Protein AF-A0A498KHI5-F1 (afdb_monomer)

Secondary structure (DSSP, 8-state):
---HHHHHHHHHHHHHHHHHHHHTTTTTS-----HHHHHHHHHHHHHH--HHHHHHHHHHTT-S-HHHHHHHHHHHHHHHHTT--

Organism: Malus domestica (NCBI:txid3750)

Nearest PDB structures (foldseek):
  3le2-assembly1_A  TM=8.724E-01  e=9.293E-04  Arabidopsis thaliana
  7z3q-assembly3_E  TM=3.633E-01  e=6.631E+00  Homo sapiens

Structure (mmCIF, N/CA/C/O backbone):
data_AF-A0A498KHI5-F1
#
_entry.id   AF-A0A498KHI5-F1
#
loop_
_atom_site.group_PDB
_atom_site.id
_atom_site.type_symbol
_atom_site.label_atom_id
_atom_site.label_alt_id
_atom_site.label_comp_id
_atom_site.label_asym_id
_atom_site.label_entity_id
_atom_site.label_seq_id
_atom_site.pdbx_PDB_ins_code
_atom_site.Cartn_x
_atom_site.Cartn_y
_atom_site.Cartn_z
_atom_site.occupancy
_atom_site.B_iso_or_equiv
_atom_site.auth_seq_id
_atom_site.auth_comp_id
_atom_site.auth_asym_id
_atom_site.auth_atom_id
_atom_site.pdbx_PDB_model_num
ATOM 1 N N . MET A 1 1 ? 6.994 -16.979 -5.329 1.00 65.56 1 MET A N 1
ATOM 2 C CA . MET A 1 1 ? 7.249 -15.631 -4.778 1.00 65.56 1 MET A CA 1
ATOM 3 C C . MET A 1 1 ? 7.287 -15.737 -3.263 1.00 65.56 1 MET A C 1
ATOM 5 O O . MET A 1 1 ? 6.368 -16.327 -2.707 1.00 65.56 1 MET A O 1
ATOM 9 N N . ASP A 1 2 ? 8.327 -15.220 -2.601 1.00 85.44 2 ASP A N 1
ATOM 10 C CA . ASP A 1 2 ? 8.257 -15.008 -1.149 1.00 85.44 2 ASP A CA 1
ATOM 11 C C . ASP A 1 2 ? 7.234 -13.896 -0.876 1.00 85.44 2 ASP A C 1
ATOM 13 O O . ASP A 1 2 ? 7.364 -12.784 -1.387 1.00 85.44 2 ASP A O 1
ATOM 17 N N . LEU A 1 3 ? 6.173 -14.224 -0.137 1.00 85.31 3 LEU A N 1
ATOM 18 C CA . LEU A 1 3 ? 5.045 -13.318 0.088 1.00 85.31 3 LEU A CA 1
ATOM 19 C C . LEU A 1 3 ? 5.174 -12.496 1.373 1.00 85.31 3 LEU A C 1
ATOM 21 O O . LEU A 1 3 ? 4.375 -11.583 1.568 1.00 85.31 3 LEU A O 1
ATOM 25 N N . LYS A 1 4 ? 6.150 -12.771 2.250 1.00 89.38 4 LYS A N 1
ATOM 26 C CA . LYS A 1 4 ? 6.194 -12.155 3.588 1.00 89.38 4 LYS A CA 1
ATOM 27 C C . LYS A 1 4 ? 6.315 -10.639 3.501 1.00 89.38 4 LYS A C 1
ATOM 29 O O . LYS A 1 4 ? 5.522 -9.912 4.094 1.00 89.38 4 LYS A O 1
ATOM 34 N N . LYS A 1 5 ? 7.286 -10.158 2.724 1.00 90.31 5 LYS A N 1
ATOM 35 C CA . LYS A 1 5 ? 7.534 -8.721 2.552 1.00 90.31 5 LYS A CA 1
ATOM 36 C C . LYS A 1 5 ? 6.406 -8.011 1.780 1.00 90.31 5 LYS A C 1
ATOM 38 O O . LYS A 1 5 ? 5.920 -7.000 2.283 1.00 90.31 5 LYS A O 1
ATOM 43 N N . PRO A 1 6 ? 5.924 -8.531 0.636 1.00 89.31 6 PRO A N 1
ATOM 44 C CA . PRO A 1 6 ? 4.762 -7.978 -0.065 1.00 89.31 6 PRO A CA 1
ATOM 45 C C . PRO A 1 6 ? 3.493 -7.891 0.799 1.00 89.31 6 PRO A C 1
ATOM 47 O O . PRO A 1 6 ? 2.815 -6.866 0.779 1.00 89.31 6 PRO A O 1
ATOM 50 N N . ILE A 1 7 ? 3.198 -8.917 1.607 1.00 89.94 7 ILE A N 1
ATOM 51 C CA . ILE A 1 7 ? 2.059 -8.907 2.541 1.00 89.94 7 ILE A CA 1
ATOM 52 C C . ILE A 1 7 ? 2.276 -7.881 3.658 1.00 89.94 7 ILE A C 1
ATOM 54 O O . ILE A 1 7 ? 1.358 -7.142 3.996 1.00 89.94 7 ILE A O 1
ATOM 58 N N . SER A 1 8 ? 3.487 -7.785 4.211 1.00 92.69 8 SER A N 1
ATOM 59 C CA . SER A 1 8 ? 3.799 -6.762 5.216 1.00 92.69 8 SER A CA 1
ATOM 60 C C . SER A 1 8 ? 3.607 -5.344 4.668 1.00 92.69 8 SER A C 1
ATOM 62 O O . SER A 1 8 ? 3.070 -4.486 5.364 1.00 92.69 8 SER A O 1
ATOM 64 N N . ASN A 1 9 ? 4.020 -5.097 3.423 1.00 92.75 9 ASN A N 1
ATOM 65 C CA . ASN A 1 9 ? 3.836 -3.811 2.753 1.00 92.75 9 ASN A CA 1
ATOM 66 C C . ASN A 1 9 ? 2.352 -3.505 2.506 1.00 92.75 9 ASN A C 1
ATOM 68 O O . ASN A 1 9 ? 1.915 -2.388 2.775 1.00 92.75 9 ASN A O 1
ATOM 72 N N . LEU A 1 10 ? 1.579 -4.499 2.058 1.00 90.50 10 LEU A N 1
ATOM 73 C CA . LEU A 1 10 ? 0.122 -4.418 1.919 1.00 90.50 10 LEU A CA 1
ATOM 74 C C . LEU A 1 10 ? -0.545 -4.006 3.233 1.00 90.50 10 LEU A C 1
ATOM 76 O O . LEU A 1 10 ? -1.337 -3.068 3.250 1.00 90.50 10 LEU A O 1
ATOM 80 N N . THR A 1 11 ? -0.195 -4.662 4.340 1.00 92.31 11 THR A N 1
ATOM 81 C CA . THR A 1 11 ? -0.778 -4.365 5.655 1.00 92.31 11 THR A CA 1
ATOM 82 C C . THR A 1 11 ? -0.421 -2.958 6.128 1.00 92.31 11 THR A C 1
ATOM 84 O O . THR A 1 11 ? -1.283 -2.250 6.640 1.00 92.31 11 THR A O 1
ATOM 87 N N . ASP A 1 12 ? 0.818 -2.511 5.924 1.00 94.56 12 ASP A N 1
ATOM 88 C CA . ASP A 1 12 ? 1.227 -1.146 6.270 1.00 94.56 12 ASP A CA 1
ATOM 89 C C . ASP A 1 12 ? 0.438 -0.089 5.483 1.00 94.56 12 ASP A C 1
ATOM 91 O O . ASP A 1 12 ? -0.110 0.846 6.069 1.00 94.56 12 ASP A O 1
ATOM 95 N N . VAL A 1 13 ? 0.318 -0.263 4.164 1.00 93.50 13 VAL A N 1
ATOM 96 C CA . VAL A 1 13 ? -0.462 0.640 3.305 1.00 93.50 13 VAL A CA 1
ATOM 97 C C . VAL A 1 13 ? -1.934 0.628 3.711 1.00 93.50 13 VAL A C 1
ATOM 99 O O . VAL A 1 13 ? -2.540 1.693 3.842 1.00 93.50 13 VAL A O 1
ATOM 102 N N . ALA A 1 14 ? -2.493 -0.555 3.975 1.00 93.88 14 ALA A N 1
ATOM 103 C CA . ALA A 1 14 ? -3.855 -0.711 4.461 1.00 93.88 14 ALA A CA 1
ATOM 104 C C . ALA A 1 14 ? -4.083 0.083 5.750 1.00 93.88 14 ALA A C 1
ATOM 106 O O . ALA A 1 14 ? -5.020 0.873 5.789 1.00 93.88 14 ALA A O 1
ATOM 107 N N . LEU A 1 15 ? -3.205 -0.051 6.752 1.00 94.44 15 LEU A N 1
ATOM 108 C CA . LEU A 1 15 ? -3.303 0.673 8.024 1.00 94.44 15 LEU A CA 1
ATOM 109 C C . LEU A 1 15 ? -3.172 2.190 7.854 1.00 94.44 15 LEU A C 1
ATOM 111 O O . LEU A 1 15 ? -3.872 2.945 8.529 1.00 94.44 15 LEU A O 1
ATOM 115 N N . ARG A 1 16 ? -2.312 2.659 6.942 1.00 95.12 16 ARG A N 1
ATOM 116 C CA . ARG A 1 16 ? -2.198 4.093 6.619 1.00 95.12 16 ARG A CA 1
ATOM 117 C C . ARG A 1 16 ? -3.504 4.637 6.042 1.00 95.12 16 ARG A C 1
ATOM 119 O O . ARG A 1 16 ? -3.958 5.694 6.477 1.00 95.12 16 ARG A O 1
ATOM 126 N N . ILE A 1 17 ? -4.127 3.892 5.127 1.00 94.19 17 ILE A N 1
ATOM 127 C CA . ILE A 1 17 ? -5.444 4.221 4.569 1.00 94.19 17 ILE A CA 1
ATOM 128 C C . ILE A 1 17 ? -6.516 4.165 5.666 1.00 94.19 17 ILE A C 1
ATOM 130 O O . ILE A 1 17 ? -7.282 5.116 5.796 1.00 94.19 17 ILE A O 1
ATOM 134 N N . THR A 1 18 ? -6.537 3.116 6.503 1.00 94.31 18 THR A N 1
ATOM 135 C CA . THR A 1 18 ? -7.481 2.990 7.628 1.00 94.31 18 THR A CA 1
ATOM 136 C C . THR A 1 18 ? -7.392 4.211 8.530 1.00 94.31 18 THR A C 1
ATOM 138 O O . THR A 1 18 ? -8.407 4.825 8.837 1.00 94.31 18 THR A O 1
ATOM 141 N N . LYS A 1 19 ? -6.174 4.589 8.936 1.00 94.31 19 LYS A N 1
ATOM 142 C CA . LYS A 1 19 ? -5.935 5.734 9.813 1.00 94.31 19 LYS A CA 1
ATOM 143 C C . LYS A 1 19 ? -6.499 7.008 9.200 1.00 94.31 19 LYS A C 1
ATOM 145 O O . LYS A 1 19 ? -7.244 7.715 9.868 1.00 94.31 19 LYS A O 1
ATOM 150 N N . GLN A 1 20 ? -6.176 7.279 7.936 1.00 94.44 20 GLN A N 1
ATOM 151 C CA . GLN A 1 20 ? -6.666 8.465 7.245 1.00 94.44 20 GLN A CA 1
ATOM 152 C C . GLN A 1 20 ? -8.197 8.483 7.197 1.00 94.44 20 GLN A C 1
ATOM 154 O O . GLN A 1 20 ? -8.800 9.481 7.589 1.00 94.44 20 GLN A O 1
ATOM 159 N N . LEU A 1 21 ? -8.822 7.371 6.812 1.00 93.69 21 LEU A N 1
ATOM 160 C CA . LEU A 1 21 ? -10.274 7.259 6.713 1.00 93.69 21 LEU A CA 1
ATOM 161 C C . LEU A 1 21 ? -10.977 7.397 8.075 1.00 93.69 21 LEU A C 1
ATOM 163 O O . LEU A 1 21 ? -11.937 8.153 8.184 1.00 93.69 21 LEU A O 1
ATOM 167 N N . LEU A 1 22 ? -10.461 6.765 9.136 1.00 93.31 22 LEU A N 1
ATOM 168 C CA . LEU A 1 22 ? -11.007 6.888 10.496 1.00 93.31 22 LEU A CA 1
ATOM 169 C C . LEU A 1 22 ? -10.908 8.316 11.047 1.00 93.31 22 LEU A C 1
ATOM 171 O O . LEU A 1 22 ? -11.782 8.754 11.790 1.00 93.31 22 LEU A O 1
ATOM 175 N N . THR A 1 23 ? -9.849 9.051 10.695 1.00 94.81 23 THR A N 1
ATOM 176 C CA . THR A 1 23 ? -9.667 10.444 11.142 1.00 94.81 23 THR A CA 1
ATOM 177 C C . THR A 1 23 ? -10.447 11.472 10.322 1.00 94.81 23 THR A C 1
ATOM 179 O O . THR A 1 23 ? -10.595 12.607 10.774 1.00 94.81 23 THR A O 1
ATOM 182 N N . THR A 1 24 ? -10.935 11.089 9.140 1.00 94.19 24 THR A N 1
ATOM 183 C CA . THR A 1 24 ? -11.655 11.964 8.205 1.00 94.19 24 THR A CA 1
ATOM 184 C C . THR A 1 24 ? -13.124 11.546 8.130 1.00 94.19 24 THR A C 1
ATOM 186 O O . THR A 1 24 ? -13.899 11.878 9.024 1.00 94.19 24 THR A O 1
ATOM 189 N N . GLU A 1 25 ? -13.496 10.765 7.120 1.00 90.25 25 GLU A N 1
ATOM 190 C CA . GLU A 1 25 ? -14.878 10.376 6.812 1.00 90.25 25 GLU A CA 1
ATOM 191 C C . GLU A 1 25 ? -15.525 9.499 7.897 1.00 90.25 25 GLU A C 1
ATOM 193 O O . GLU A 1 25 ? -16.731 9.570 8.142 1.00 90.25 25 GLU A O 1
ATOM 198 N N . GLY A 1 26 ? -14.718 8.680 8.574 1.00 90.88 26 GLY A N 1
ATOM 199 C CA . GLY A 1 26 ? -15.152 7.775 9.638 1.00 90.88 26 GLY A CA 1
ATOM 200 C C . GLY A 1 26 ? -15.215 8.414 11.024 1.00 90.88 26 GLY A C 1
ATOM 201 O O . GLY A 1 26 ? -15.534 7.727 11.994 1.00 90.88 26 GLY A O 1
ATOM 202 N N . LYS A 1 27 ? -14.903 9.709 11.168 1.00 93.50 27 LYS A N 1
ATOM 203 C CA . LYS A 1 27 ? -14.822 10.339 12.489 1.00 93.50 27 LYS A CA 1
ATOM 204 C C . LYS A 1 27 ? -16.190 10.317 13.181 1.00 93.50 27 LYS A C 1
ATOM 206 O O . LYS A 1 27 ? -17.135 10.967 12.741 1.00 93.50 27 LYS A O 1
ATOM 211 N N . GLY A 1 28 ? -16.277 9.577 14.287 1.00 92.56 28 GLY A N 1
ATOM 212 C CA . GLY A 1 28 ? -17.511 9.426 15.067 1.00 92.56 28 GLY A CA 1
ATOM 213 C C . GLY A 1 28 ? -18.570 8.531 14.414 1.00 92.56 28 GLY A C 1
ATOM 214 O O . GLY A 1 28 ? -19.730 8.590 14.812 1.00 92.56 28 GLY A O 1
ATOM 215 N N . LYS A 1 29 ? -18.200 7.723 13.412 1.00 94.38 29 LYS A N 1
ATOM 216 C CA . LYS A 1 29 ? -19.107 6.812 12.702 1.00 94.38 29 LYS A CA 1
ATOM 217 C C . LYS A 1 29 ? -18.492 5.422 12.585 1.00 94.38 29 LYS A C 1
ATOM 219 O O . LYS A 1 29 ? -17.274 5.265 12.541 1.00 94.38 29 LYS A O 1
ATOM 224 N N . ASN A 1 30 ? -19.345 4.410 12.468 1.00 92.06 30 ASN A N 1
ATOM 225 C CA . ASN A 1 30 ? -18.897 3.088 12.048 1.00 92.06 30 ASN A CA 1
ATOM 226 C C . ASN A 1 30 ? -18.473 3.144 10.580 1.00 92.06 30 ASN A C 1
ATOM 228 O O . ASN A 1 30 ? -19.168 3.727 9.748 1.00 92.06 30 ASN A O 1
ATOM 232 N N . MET A 1 31 ? -17.344 2.517 10.267 1.00 90.69 31 MET A N 1
ATOM 233 C CA . MET A 1 31 ? -16.790 2.507 8.924 1.00 90.69 31 MET A CA 1
ATOM 234 C C . MET A 1 31 ? -16.362 1.097 8.530 1.00 90.69 31 MET A C 1
ATOM 236 O O . MET A 1 31 ? -15.649 0.424 9.270 1.00 90.69 31 MET A O 1
ATOM 240 N N . VAL A 1 32 ? -16.767 0.681 7.330 1.00 90.75 32 VAL A N 1
ATOM 241 C CA . VAL A 1 32 ? -16.387 -0.598 6.730 1.00 90.75 32 VAL A CA 1
ATOM 242 C C . VAL A 1 32 ? -15.792 -0.330 5.357 1.00 90.75 3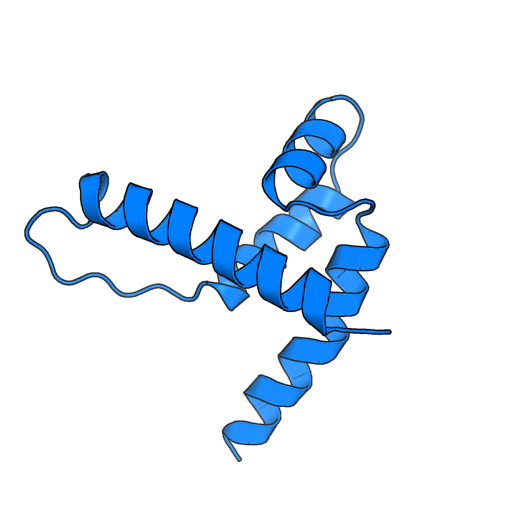2 VAL A C 1
ATOM 244 O O . VAL A 1 32 ? -16.357 0.411 4.557 1.00 90.75 32 VAL A O 1
ATOM 247 N N . TYR A 1 33 ? -14.647 -0.939 5.079 1.00 90.31 33 TYR A N 1
ATOM 248 C CA . TYR A 1 33 ? -14.061 -0.969 3.745 1.00 90.31 33 TYR A CA 1
ATOM 249 C C . TYR A 1 33 ? -13.227 -2.243 3.578 1.00 90.31 33 TYR A C 1
ATOM 251 O O . TYR A 1 33 ? -12.888 -2.903 4.56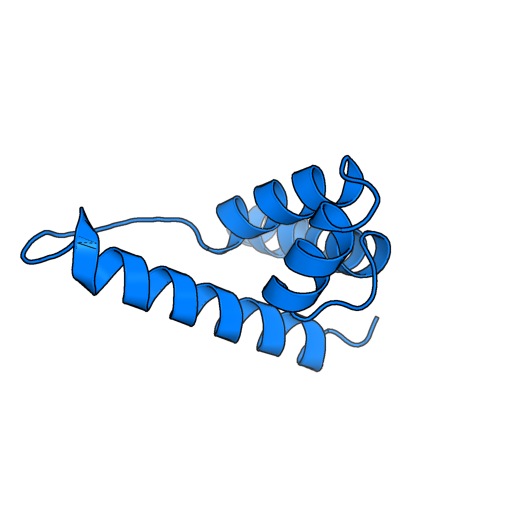0 1.00 90.31 33 TYR A O 1
ATOM 259 N N . SER A 1 34 ? -12.885 -2.589 2.335 1.00 90.50 34 SER A N 1
ATOM 260 C CA . SER A 1 34 ? -12.032 -3.740 2.017 1.00 90.50 34 SER A CA 1
ATOM 261 C C . SER A 1 34 ? -10.631 -3.272 1.605 1.00 90.50 34 SER A C 1
ATOM 263 O O . SER A 1 34 ? -10.468 -2.761 0.489 1.00 90.50 34 SER A O 1
ATOM 265 N N . PRO A 1 35 ? -9.598 -3.457 2.454 1.00 89.12 35 PRO A N 1
ATOM 266 C CA . PRO A 1 35 ? -8.222 -3.112 2.100 1.00 89.12 35 PRO A CA 1
ATOM 267 C C . PRO A 1 35 ? -7.727 -3.835 0.846 1.00 89.12 35 PRO A C 1
ATOM 269 O O . PRO A 1 35 ? -7.069 -3.234 -0.000 1.00 89.12 35 PRO A O 1
ATOM 272 N N . LEU A 1 36 ? -8.095 -5.110 0.698 1.00 87.69 36 LEU A N 1
ATOM 273 C CA . LEU A 1 36 ? -7.720 -5.914 -0.461 1.00 87.69 36 LEU A CA 1
ATOM 274 C C . LEU A 1 36 ? -8.340 -5.368 -1.748 1.00 87.69 36 LEU A C 1
ATOM 276 O O . LEU A 1 36 ? -7.630 -5.221 -2.738 1.00 87.69 36 LEU A O 1
ATOM 280 N N . SER A 1 37 ? -9.628 -5.013 -1.735 1.00 90.69 37 SER A N 1
ATOM 281 C CA . SER A 1 37 ? -10.299 -4.466 -2.922 1.00 90.69 37 SER A CA 1
ATOM 282 C C . SER A 1 37 ? -9.671 -3.142 -3.366 1.00 90.69 37 SER A C 1
ATOM 284 O O . SER A 1 37 ? -9.417 -2.956 -4.555 1.00 90.69 37 SER A O 1
ATOM 286 N N . LEU A 1 38 ? -9.350 -2.248 -2.421 1.00 90.31 38 LEU A N 1
ATOM 287 C CA . LEU A 1 38 ? -8.645 -1.000 -2.733 1.00 90.31 38 LEU A CA 1
ATOM 288 C C . LEU A 1 38 ? -7.250 -1.252 -3.302 1.00 90.31 38 LEU A C 1
ATOM 290 O O . LEU A 1 38 ? -6.830 -0.567 -4.231 1.00 90.31 38 LEU A O 1
ATOM 294 N N . GLN A 1 39 ? -6.530 -2.246 -2.787 1.00 88.62 39 GLN A N 1
ATOM 295 C CA . GLN A 1 39 ? -5.214 -2.572 -3.314 1.00 88.62 39 GLN A CA 1
ATOM 296 C C . GLN A 1 39 ?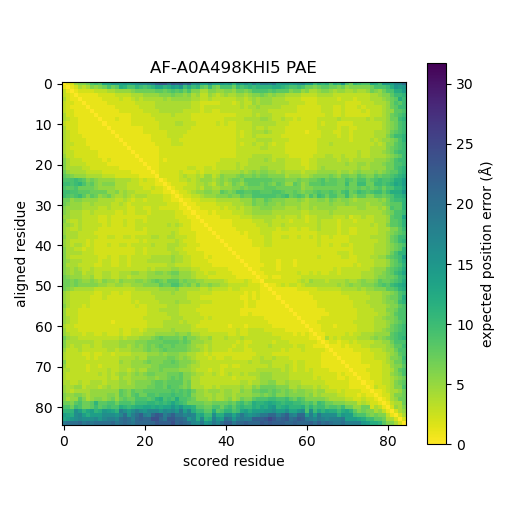 -5.264 -3.139 -4.734 1.00 88.62 39 GLN A C 1
ATOM 298 O O . GLN A 1 39 ? -4.414 -2.779 -5.549 1.00 88.62 39 GLN A O 1
ATOM 303 N N . VAL A 1 40 ? -6.243 -3.990 -5.052 1.00 89.81 40 VAL A N 1
ATOM 304 C CA . VAL A 1 40 ? -6.453 -4.478 -6.425 1.00 89.81 40 VAL A CA 1
ATOM 305 C C . VAL A 1 40 ? -6.695 -3.299 -7.363 1.00 89.81 40 VAL A C 1
ATOM 307 O O . VAL A 1 40 ? -5.988 -3.164 -8.359 1.00 89.81 40 VAL A O 1
ATOM 310 N N . LEU A 1 41 ? -7.609 -2.396 -6.992 1.00 91.94 41 LEU A N 1
ATOM 311 C CA . LEU A 1 41 ? -7.904 -1.182 -7.755 1.00 91.94 41 LEU A CA 1
ATOM 312 C C . LEU A 1 41 ? -6.639 -0.338 -7.990 1.00 91.94 41 LEU A C 1
ATOM 314 O O . LEU A 1 41 ? -6.323 0.007 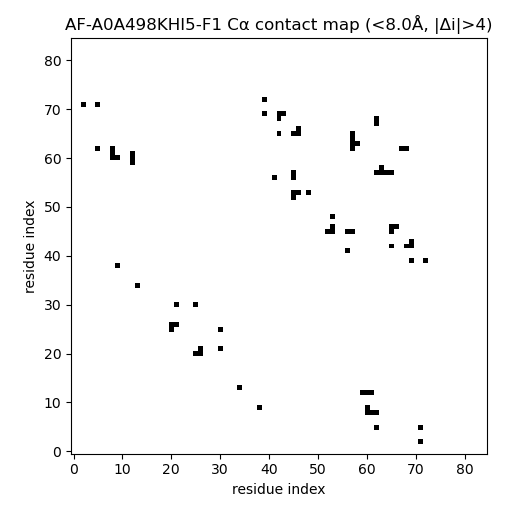-9.128 1.00 91.94 41 LEU A O 1
ATOM 318 N N . LEU A 1 42 ? -5.878 -0.036 -6.934 1.00 91.50 42 LEU A N 1
ATOM 319 C CA . LEU A 1 42 ? -4.650 0.757 -7.040 1.00 91.50 42 LEU A CA 1
ATOM 320 C C . LEU A 1 42 ? -3.569 0.057 -7.872 1.00 91.50 42 LEU A C 1
ATOM 322 O O . LEU A 1 42 ? -2.835 0.724 -8.600 1.00 91.50 42 LEU A O 1
ATOM 326 N N . SER A 1 43 ? -3.484 -1.273 -7.814 1.00 90.81 43 SER A N 1
ATOM 327 C CA . SER A 1 43 ? -2.559 -2.058 -8.641 1.00 90.81 43 SER A CA 1
ATOM 328 C C . SER A 1 43 ? -2.911 -1.934 -10.125 1.00 90.81 43 SER A C 1
ATOM 330 O O . SER A 1 43 ? -2.034 -1.641 -10.940 1.00 90.81 43 SER A O 1
ATOM 332 N N . SER A 1 44 ? -4.200 -2.036 -10.467 1.00 91.06 44 SER A N 1
ATOM 333 C CA . SER A 1 44 ? -4.701 -1.829 -11.831 1.00 91.06 44 SER A CA 1
ATOM 334 C C . SER A 1 44 ? -4.444 -0.406 -12.335 1.00 91.06 44 SER A C 1
ATOM 336 O O . SER A 1 44 ? -3.927 -0.230 -13.438 1.00 91.06 44 SER A O 1
ATOM 338 N N . VAL A 1 45 ? -4.715 0.617 -11.515 1.00 93.88 45 VAL A N 1
ATOM 339 C CA . VAL A 1 45 ? -4.416 2.020 -11.860 1.00 93.88 45 VAL A CA 1
ATOM 340 C C . VAL A 1 45 ? -2.912 2.223 -12.066 1.00 93.88 45 VAL A C 1
ATOM 342 O O . VAL A 1 45 ? -2.492 2.858 -13.034 1.00 93.88 45 VAL A O 1
ATOM 345 N N . THR A 1 46 ? -2.076 1.630 -11.209 1.00 94.44 46 THR A N 1
ATOM 346 C CA . THR A 1 46 ? -0.612 1.699 -11.338 1.00 94.44 46 THR A CA 1
ATOM 347 C C . THR A 1 46 ? -0.135 1.069 -12.646 1.00 94.44 46 THR A C 1
ATOM 349 O O . THR A 1 46 ? 0.757 1.619 -13.292 1.00 94.44 46 THR A O 1
ATOM 352 N N . ALA A 1 47 ? -0.730 -0.055 -13.060 1.00 92.19 47 ALA A N 1
ATOM 353 C CA . ALA A 1 47 ? -0.418 -0.725 -14.322 1.00 92.19 47 ALA A CA 1
ATOM 354 C C . ALA A 1 47 ? -0.796 0.118 -15.556 1.00 92.19 47 ALA A C 1
ATOM 356 O O . ALA A 1 47 ? -0.033 0.144 -16.519 1.00 92.19 47 ALA A O 1
ATOM 357 N N . GLY A 1 48 ? -1.919 0.846 -15.509 1.00 93.44 48 GLY A N 1
ATOM 358 C CA . GLY A 1 48 ? -2.349 1.753 -16.583 1.00 93.44 48 GLY A CA 1
ATOM 359 C C . GLY A 1 48 ? -1.630 3.111 -16.614 1.00 93.44 48 GLY A C 1
ATOM 360 O O . GLY A 1 48 ? -1.646 3.802 -17.632 1.00 93.44 48 GLY A O 1
ATOM 361 N N . SER A 1 49 ? -0.988 3.510 -15.515 1.00 96.00 49 SER A N 1
ATOM 362 C CA . SER A 1 49 ? -0.298 4.801 -15.392 1.00 96.00 49 SER A CA 1
ATOM 363 C C . SER A 1 49 ? 1.100 4.823 -16.037 1.00 96.00 49 SER A C 1
ATOM 365 O O . SER A 1 49 ? 1.742 3.790 -16.243 1.00 96.00 49 SER A O 1
ATOM 367 N N . LYS A 1 50 ? 1.624 6.025 -16.320 1.00 94.00 50 LYS A N 1
ATOM 368 C CA . LYS A 1 50 ? 2.982 6.245 -16.856 1.00 94.00 50 LYS A CA 1
ATOM 369 C C . LYS A 1 50 ? 3.694 7.390 -16.126 1.00 94.00 50 LYS A C 1
ATOM 371 O O . LYS A 1 50 ? 3.079 8.136 -15.366 1.00 94.00 50 LYS A O 1
ATOM 376 N N . GLY A 1 51 ? 5.002 7.518 -16.358 1.00 95.56 51 GLY A N 1
ATOM 377 C CA . GLY A 1 51 ? 5.787 8.674 -15.916 1.00 95.56 51 GLY A CA 1
ATOM 378 C C . GLY A 1 51 ? 5.770 8.899 -14.391 1.00 95.56 51 GLY A C 1
ATOM 379 O O . GLY A 1 51 ? 5.895 7.932 -13.632 1.00 95.56 51 GLY A O 1
ATOM 380 N N . PRO A 1 52 ? 5.647 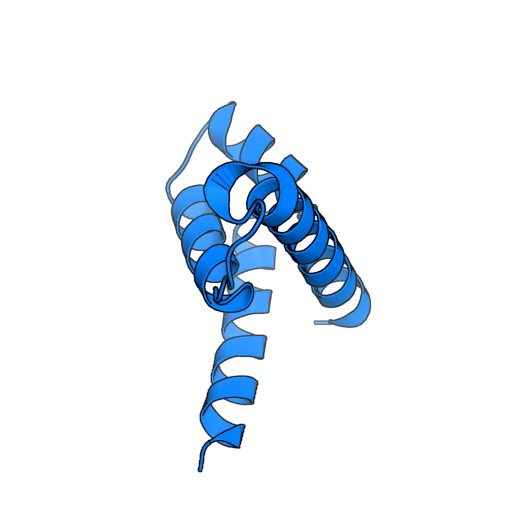10.158 -13.927 1.00 96.94 52 PRO A N 1
ATOM 381 C CA . PRO A 1 52 ? 5.649 10.501 -12.503 1.00 96.94 52 PRO A CA 1
ATOM 382 C C . PRO A 1 52 ? 4.532 9.830 -11.694 1.00 96.94 52 PRO A C 1
ATOM 384 O O . PRO A 1 52 ? 4.799 9.325 -10.605 1.00 96.94 52 PRO A O 1
ATOM 387 N N . THR A 1 53 ? 3.316 9.737 -12.242 1.00 96.50 53 THR A N 1
ATOM 388 C CA . THR A 1 53 ? 2.162 9.125 -11.562 1.00 96.50 53 THR A CA 1
ATOM 389 C C . THR A 1 53 ? 2.433 7.668 -11.201 1.00 96.50 53 THR A C 1
ATOM 391 O O . THR A 1 53 ? 2.210 7.256 -10.064 1.00 96.50 53 THR A O 1
ATOM 394 N N . LYS A 1 54 ? 3.014 6.898 -12.133 1.00 95.56 54 LYS A N 1
ATOM 395 C CA . LYS A 1 54 ? 3.403 5.506 -11.870 1.00 95.56 54 LYS A CA 1
ATOM 396 C C . LYS A 1 54 ? 4.406 5.404 -10.723 1.00 95.56 54 LYS A C 1
ATOM 398 O O . LYS A 1 54 ? 4.264 4.545 -9.858 1.00 95.56 54 LYS A O 1
ATOM 403 N N . LYS A 1 55 ? 5.406 6.291 -10.692 1.00 95.81 55 LYS A N 1
ATOM 404 C CA . LYS A 1 55 ? 6.432 6.313 -9.635 1.00 95.81 55 LYS A CA 1
ATOM 405 C C . LYS A 1 55 ? 5.830 6.638 -8.267 1.00 95.81 55 LYS A C 1
ATOM 407 O O . LYS A 1 55 ? 6.172 5.978 -7.290 1.00 95.81 55 LYS A O 1
ATOM 412 N N . GLN A 1 56 ? 4.917 7.607 -8.200 1.00 96.31 56 GLN A N 1
ATOM 413 C CA . GLN A 1 56 ? 4.223 7.965 -6.960 1.00 96.31 56 GLN A CA 1
ATOM 414 C C . GLN A 1 56 ? 3.376 6.804 -6.431 1.00 96.31 56 GLN A C 1
ATOM 416 O O . GLN A 1 56 ? 3.460 6.484 -5.247 1.00 96.31 56 GLN A O 1
ATOM 421 N N . LEU A 1 57 ? 2.621 6.133 -7.306 1.00 95.69 57 LEU A N 1
ATOM 422 C CA . LEU A 1 57 ? 1.798 4.986 -6.924 1.00 95.69 57 LEU A CA 1
ATOM 423 C C . LEU A 1 57 ? 2.642 3.797 -6.450 1.00 95.69 57 LEU A C 1
ATOM 425 O O . LEU A 1 57 ? 2.355 3.231 -5.398 1.00 95.69 57 LEU A O 1
ATOM 429 N N . LEU A 1 58 ? 3.724 3.460 -7.158 1.00 95.56 58 LEU A N 1
ATOM 430 C CA . LEU A 1 58 ? 4.656 2.406 -6.735 1.00 95.56 58 LEU A CA 1
ATOM 431 C C . LEU A 1 58 ? 5.300 2.716 -5.379 1.00 95.56 58 LEU A C 1
ATOM 433 O O . LEU A 1 58 ? 5.362 1.848 -4.507 1.00 95.56 58 LEU A O 1
ATOM 437 N N . SER A 1 59 ? 5.716 3.970 -5.173 1.00 95.44 59 SER A N 1
ATOM 438 C CA . SER A 1 59 ? 6.263 4.427 -3.895 1.00 95.44 59 SER A CA 1
ATOM 439 C C . SER A 1 59 ? 5.232 4.341 -2.771 1.00 95.44 59 SER A C 1
ATOM 441 O O . SER A 1 59 ? 5.564 3.912 -1.666 1.00 95.44 59 SER A O 1
ATOM 443 N N . PHE A 1 60 ? 3.985 4.740 -3.031 1.00 93.88 60 PHE A N 1
ATOM 444 C CA . PHE A 1 60 ? 2.904 4.665 -2.053 1.00 93.88 60 PHE A CA 1
ATOM 445 C C . PHE A 1 60 ? 2.592 3.215 -1.670 1.00 93.88 60 PHE A C 1
ATOM 447 O O . PHE A 1 60 ? 2.521 2.903 -0.484 1.00 93.88 60 PHE A O 1
ATOM 454 N N . LEU A 1 61 ? 2.488 2.330 -2.666 1.00 93.38 61 LEU A N 1
ATOM 455 C CA . LEU A 1 61 ? 2.214 0.900 -2.499 1.00 93.38 61 LEU A CA 1
ATOM 456 C C . LEU A 1 61 ? 3.428 0.095 -2.003 1.00 93.38 61 LEU A C 1
ATOM 458 O O . LEU A 1 61 ? 3.331 -1.120 -1.838 1.00 93.38 61 LEU A O 1
ATOM 462 N N . LYS A 1 62 ? 4.575 0.752 -1.773 1.00 93.81 62 LYS A N 1
ATOM 463 C CA . LYS A 1 62 ? 5.842 0.130 -1.357 1.00 93.81 62 LYS A CA 1
ATOM 464 C C . LYS A 1 62 ? 6.241 -1.055 -2.253 1.00 93.81 62 LYS A C 1
ATOM 466 O O . LYS A 1 62 ? 6.716 -2.080 -1.760 1.00 93.81 62 LYS A O 1
ATOM 471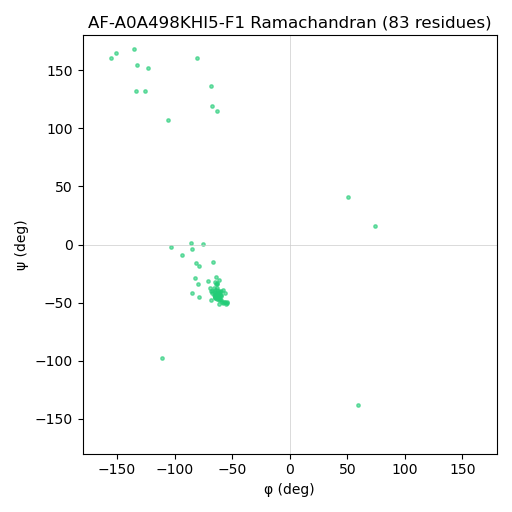 N N . SER A 1 63 ? 6.053 -0.924 -3.565 1.00 92.56 63 SER A N 1
ATOM 472 C CA . SER A 1 63 ? 6.368 -1.966 -4.548 1.00 92.56 63 SER A CA 1
ATOM 473 C C . SER A 1 63 ? 7.341 -1.460 -5.608 1.00 92.56 63 SER A C 1
ATOM 475 O O . SER A 1 63 ? 7.406 -0.269 -5.905 1.00 92.56 63 SER A O 1
ATOM 477 N N . LYS A 1 64 ? 8.130 -2.378 -6.168 1.00 90.69 64 LYS A N 1
ATOM 478 C CA . LYS A 1 64 ? 9.134 -2.088 -7.193 1.00 90.69 64 LYS A CA 1
ATOM 479 C C . LYS A 1 64 ? 8.531 -1.999 -8.593 1.00 90.69 64 LYS A C 1
ATOM 481 O O . LYS A 1 64 ? 9.075 -1.287 -9.433 1.00 90.69 64 LYS A O 1
ATOM 486 N N . SER A 1 65 ? 7.439 -2.716 -8.865 1.00 91.06 65 SER A N 1
ATOM 487 C CA . SER A 1 65 ? 6.820 -2.750 -10.192 1.00 91.06 65 SER A CA 1
ATOM 488 C C . SER A 1 65 ? 5.332 -3.094 -10.150 1.00 91.06 65 SER A C 1
ATOM 490 O O . SER A 1 65 ? 4.827 -3.693 -9.204 1.00 91.06 65 SER A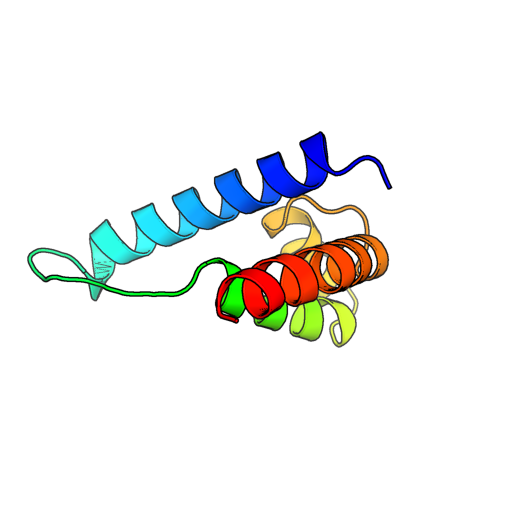 O 1
ATOM 492 N N . SER A 1 66 ? 4.624 -2.748 -11.226 1.00 89.06 66 SER A N 1
ATOM 493 C CA . SER A 1 66 ? 3.230 -3.162 -11.423 1.00 89.06 66 SER A CA 1
ATOM 494 C C . SER A 1 66 ? 3.093 -4.686 -11.501 1.00 89.06 66 SER A C 1
ATOM 496 O O . SER A 1 66 ? 2.083 -5.225 -11.065 1.00 89.06 66 SER A O 1
ATOM 498 N N . ASP A 1 67 ? 4.114 -5.387 -12.000 1.00 90.12 67 ASP A N 1
ATOM 499 C CA . ASP A 1 67 ? 4.110 -6.851 -12.096 1.00 90.12 67 ASP A CA 1
ATOM 500 C C . ASP A 1 67 ? 4.186 -7.515 -10.718 1.00 90.12 67 ASP A C 1
ATOM 502 O O . ASP A 1 67 ? 3.511 -8.512 -10.474 1.00 90.12 67 ASP A O 1
ATOM 506 N N . GLU A 1 68 ? 4.952 -6.938 -9.786 1.00 89.88 68 GLU A N 1
ATOM 507 C CA . GLU A 1 68 ? 4.996 -7.401 -8.395 1.00 89.88 68 GLU A CA 1
ATOM 508 C C . GLU A 1 68 ? 3.626 -7.236 -7.717 1.00 89.88 68 GLU A C 1
ATOM 510 O O . GLU A 1 68 ? 3.156 -8.155 -7.044 1.00 89.88 68 GLU A O 1
ATOM 515 N N . LEU A 1 69 ? 2.954 -6.102 -7.947 1.00 90.19 69 LEU A N 1
ATOM 516 C CA . LEU A 1 69 ? 1.599 -5.849 -7.447 1.00 90.19 69 LEU A CA 1
ATOM 517 C C . LEU A 1 69 ? 0.575 -6.831 -8.032 1.00 90.19 69 LEU A C 1
ATOM 519 O O . LEU A 1 69 ? -0.208 -7.426 -7.291 1.00 90.19 69 LEU A O 1
ATOM 523 N N . ASN A 1 70 ? 0.610 -7.047 -9.347 1.00 87.38 70 ASN A N 1
ATOM 524 C CA . ASN A 1 70 ? -0.292 -7.971 -10.033 1.00 87.38 70 ASN A CA 1
ATOM 525 C C . ASN A 1 70 ? -0.065 -9.424 -9.591 1.00 87.38 70 ASN A C 1
ATOM 527 O O . ASN A 1 70 ? -1.027 -10.161 -9.378 1.00 87.38 70 ASN A O 1
ATOM 531 N N . SER A 1 71 ? 1.194 -9.823 -9.395 1.00 89.62 71 SER A N 1
ATOM 532 C CA . SER A 1 71 ? 1.562 -11.140 -8.867 1.00 89.62 71 SER A CA 1
ATOM 533 C C . SER A 1 71 ? 1.072 -11.342 -7.428 1.00 89.62 71 SER A C 1
ATOM 535 O O . SER A 1 71 ? 0.517 -12.386 -7.086 1.00 89.62 71 SER A O 1
ATOM 537 N N . LEU A 1 72 ? 1.193 -10.320 -6.573 1.00 88.00 72 LEU A N 1
ATOM 538 C CA . LEU A 1 72 ? 0.645 -10.372 -5.217 1.00 88.00 72 LEU A CA 1
ATOM 539 C C . LEU A 1 72 ? -0.878 -10.570 -5.238 1.00 88.00 72 LEU A C 1
ATOM 541 O O . LEU A 1 72 ? -1.402 -11.435 -4.536 1.00 88.00 72 LEU A O 1
ATOM 545 N N . VAL A 1 73 ? -1.588 -9.799 -6.062 1.00 86.88 73 VAL A N 1
ATOM 546 C CA . VAL A 1 73 ? -3.048 -9.889 -6.201 1.00 86.88 73 VAL A CA 1
ATOM 547 C C . VAL A 1 73 ? -3.482 -11.265 -6.711 1.00 86.88 73 VAL A C 1
ATOM 549 O O . VAL A 1 73 ? -4.378 -11.871 -6.121 1.00 86.88 73 VAL A O 1
ATOM 552 N N . SER A 1 74 ? -2.830 -11.798 -7.748 1.00 87.50 74 SER A N 1
ATOM 553 C CA . SER A 1 74 ? -3.159 -13.117 -8.305 1.00 87.50 74 SER A CA 1
ATOM 554 C C . SER A 1 74 ? -2.918 -14.258 -7.310 1.00 87.50 74 SER A C 1
ATOM 556 O O . SER A 1 74 ? -3.622 -15.266 -7.348 1.00 87.50 74 SER A O 1
ATOM 558 N N . HIS A 1 75 ? -1.985 -14.092 -6.367 1.00 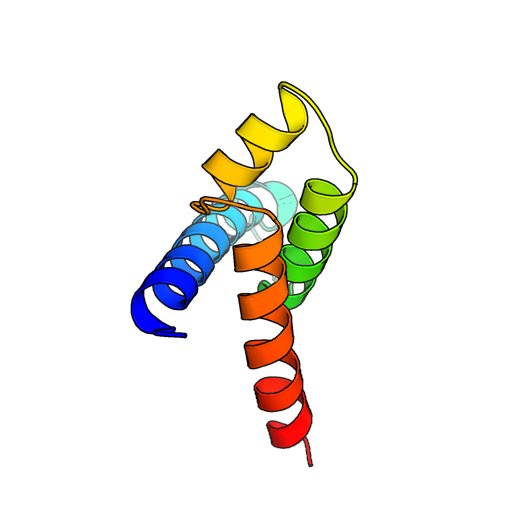88.06 75 HIS A N 1
ATOM 559 C CA . HIS A 1 75 ? -1.770 -15.037 -5.273 1.00 88.06 75 HIS A CA 1
ATOM 560 C C . HIS A 1 75 ? -2.772 -14.893 -4.117 1.00 88.06 75 HIS A C 1
ATOM 562 O O . HIS A 1 75 ? -3.109 -15.899 -3.485 1.00 88.06 75 HIS A O 1
ATOM 568 N N . LEU A 1 76 ? -3.230 -13.675 -3.807 1.00 84.12 76 LEU A N 1
ATOM 569 C CA . LEU A 1 76 ? -4.107 -13.404 -2.662 1.00 84.12 76 LEU A CA 1
ATOM 570 C C . LEU A 1 76 ? -5.589 -13.625 -2.972 1.00 84.12 76 LEU A C 1
ATOM 572 O O . LEU A 1 76 ? -6.289 -14.222 -2.154 1.00 84.12 76 LEU A O 1
ATOM 576 N N . VAL A 1 77 ? -6.069 -13.197 -4.143 1.00 84.06 77 VAL A N 1
ATOM 577 C CA . VAL A 1 77 ? -7.497 -13.274 -4.502 1.00 84.06 77 VAL A CA 1
ATOM 578 C C . VAL A 1 77 ? -8.032 -14.710 -4.425 1.00 84.06 77 VAL A C 1
ATOM 580 O O . VAL A 1 77 ? -9.010 -14.927 -3.707 1.00 84.06 77 VAL A O 1
ATOM 583 N N . PRO A 1 78 ? -7.385 -15.731 -5.023 1.00 85.31 78 PRO A N 1
ATOM 584 C CA . PRO A 1 78 ? -7.872 -17.105 -4.926 1.00 85.31 78 PRO A CA 1
ATOM 585 C C . PRO A 1 78 ? -7.875 -17.639 -3.493 1.00 85.31 78 PRO A C 1
ATOM 587 O O . PRO A 1 78 ? -8.738 -18.433 -3.142 1.00 85.31 78 PRO A O 1
ATOM 590 N N . ARG A 1 79 ? -6.925 -17.213 -2.650 1.00 82.56 79 ARG A N 1
ATOM 591 C CA . ARG A 1 79 ? -6.832 -17.661 -1.250 1.00 82.56 79 ARG A CA 1
ATOM 592 C C . ARG A 1 79 ? -7.943 -17.088 -0.381 1.00 82.56 79 ARG A C 1
ATOM 594 O O . ARG A 1 79 ? -8.350 -17.743 0.569 1.00 82.56 79 ARG A O 1
ATOM 601 N N . VAL A 1 80 ? -8.411 -15.884 -0.695 1.00 76.44 80 VAL A N 1
ATOM 602 C CA . VAL A 1 80 ? -9.532 -15.252 0.006 1.00 76.44 80 VAL A CA 1
ATOM 603 C C . VAL A 1 80 ? -10.853 -15.827 -0.493 1.00 76.44 80 VAL A C 1
ATOM 605 O O . VAL A 1 80 ? -11.675 -16.220 0.323 1.00 76.44 80 VAL A O 1
ATOM 608 N N . VAL A 1 81 ? -11.026 -15.975 -1.810 1.00 71.50 81 VAL A N 1
ATOM 609 C CA . VAL A 1 81 ? -12.266 -16.500 -2.412 1.00 71.50 81 VAL A CA 1
ATOM 610 C C . VAL A 1 81 ? -12.487 -17.985 -2.097 1.00 71.50 81 VAL A C 1
ATOM 612 O O . VAL A 1 81 ? -13.606 -18.381 -1.777 1.00 71.50 81 VAL A O 1
ATOM 615 N N . ARG A 1 82 ? -11.430 -18.814 -2.106 1.00 66.31 82 ARG A N 1
ATOM 616 C CA . ARG A 1 82 ? -11.526 -20.232 -1.701 1.00 66.31 82 ARG A CA 1
ATOM 617 C C . ARG A 1 82 ? -11.828 -20.429 -0.222 1.00 66.31 82 ARG A C 1
ATOM 619 O O . ARG A 1 82 ? -12.150 -21.536 0.162 1.00 66.31 82 ARG A O 1
ATOM 626 N N . ARG A 1 83 ? -11.679 -19.400 0.612 1.00 59.81 83 ARG A N 1
ATOM 627 C CA . ARG A 1 83 ? -11.969 -19.493 2.048 1.00 59.81 83 ARG A CA 1
ATOM 628 C C . ARG A 1 83 ? -13.450 -19.261 2.371 1.00 59.81 83 ARG A C 1
ATOM 630 O O . ARG A 1 83 ? -13.816 -19.329 3.536 1.00 59.81 83 ARG A O 1
ATOM 637 N N . ILE A 1 84 ? -14.255 -18.925 1.359 1.00 58.03 84 ILE A N 1
ATOM 638 C CA . ILE A 1 84 ? -15.689 -18.604 1.465 1.00 58.03 84 ILE A CA 1
ATOM 639 C C . ILE A 1 84 ? -16.559 -19.789 0.978 1.00 58.03 84 ILE A C 1
ATOM 641 O O . ILE A 1 84 ? -17.779 -19.731 1.066 1.00 58.03 84 ILE A O 1
ATOM 645 N N . HIS A 1 85 ? -15.935 -20.870 0.503 1.00 43.66 85 HIS A N 1
ATOM 646 C CA . HIS A 1 85 ? -16.565 -22.141 0.132 1.00 43.66 85 HIS A CA 1
ATOM 647 C C . HIS A 1 85 ? -15.906 -23.269 0.929 1.00 43.66 85 HIS A C 1
ATOM 649 O O . HIS A 1 85 ? -16.575 -24.302 1.133 1.00 43.66 85 HIS A O 1
#

pLDDT: mean 89.26, std 8.9, range [43.66, 96.94]

Solvent-accessible surface area (backbone atoms only — not comparable to full-atom values): 4959 Å² t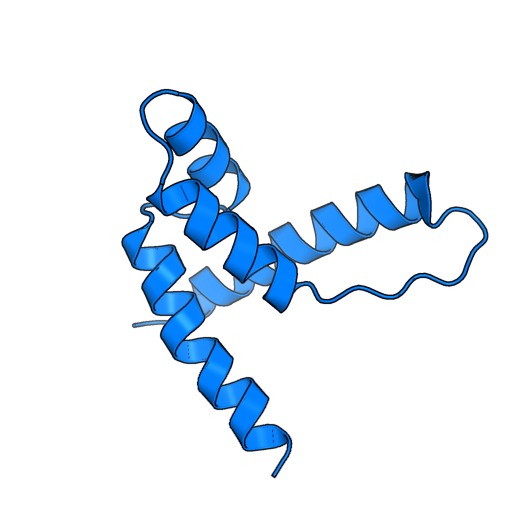otal; per-residue (Å²): 129,86,54,68,66,62,51,51,35,48,51,51,45,39,50,54,51,50,52,53,41,45,71,53,88,23,55,96,49,91,76,87,82,57,59,67,61,52,48,51,52,50,35,55,52,36,58,75,44,60,73,70,62,24,54,53,46,29,62,66,58,66,44,94,45,50,65,59,44,49,52,51,46,68,62,46,52,58,61,56,58,61,70,79,111

Radius of gyration: 13.84 Å; Cα contacts (8 Å, |Δi|>4): 40; chains: 1; bounding box: 28×34×32 Å

Sequence (85 aa):
MDLKKPISNLTDVALRITKQLLTTEGKGKNMVYSPLSLQVLLSSVTAGSKGPTKKQLLSFLKSKSSDELNSLVSHLVPRVVRRIH

Foldseek 3Di:
DPCPVLVVLLVVLLVVVVVVCCVPVVPVHDDDDDSLVVLVVLLVVLVVDDDPVVVVSCVSSVHDDSVVSVVNNVVVVCVVVVVVD

InterPro domains:
  IPR023796 Serpin domain [PF00079] (9-77)
  IPR036186 Serpin superfamily [SSF56574] (7-82)
  IPR042178 Serpin superfamily, domain 1 [G3DSA:3.30.497.10] (1-85)

Mean predicted aligned error: 4.43 Å